Protein AF-W7TBQ7-F1 (afdb_monomer)

Mean predicted aligned error: 11.61 Å

pLDDT: mean 71.08, std 24.1, range [21.17, 95.69]

Foldseek 3Di:
DAEPVVDDPVVCVVLLLPAEEEEQEEEQADPPPPDHSQVFQVVSQVVLVVVCVVDPRYYYYDYHHEAQQVVRVVPPRGHHPHQVRQAVVCCVPAVDPDSHHYDYGGDANRQHADPHPDPDPDRDHPDDDDPDPDDNPDPPDDDPDDDPDD

Secondary structure (DSSP, 8-state):
-EEGGG--HHHHHHHHTT-EEEEEE--B----TTS-TTHHHHHHHHHHHHHHHHSTTEEEPPPB--B--GGGTTSTT-BB-HHHHHHHHHIIIIIS--SS-EEEEE-TTS-------SS-TT-----PPPSS----------PPPPP---

Sequence (150 aa):
MNRLTDMAWPEVEALAAASVLVVPVGSTEQHGPHLPFTVDTEIAAALCERLAQARDRVVVAPAFSYGSSGEHAAFPGSLSIGLDGVEPLCWNWFARPTRSPACCLSTGTAAIPAPCPALCGGCVTKVGASPAGRPVGPLWTVTPAAPKHR

Solvent-accessible surface area (backbone atoms only — not comparable to full-atom values): 8955 Å² total; per-residue (Å²): 120,50,46,53,85,82,52,56,73,72,64,46,60,79,39,34,90,72,23,38,39,37,31,18,29,8,24,25,34,78,59,64,101,84,46,60,42,46,52,38,29,52,52,16,40,54,50,48,51,52,47,28,70,74,36,85,56,32,32,33,45,71,69,40,48,68,13,33,37,62,93,34,57,88,44,92,83,34,42,54,56,33,57,86,45,46,38,60,50,44,39,68,64,38,56,46,93,58,84,37,61,48,46,80,41,64,33,93,70,35,57,61,65,85,48,73,77,83,79,61,95,73,73,83,63,78,84,65,83,81,92,62,100,66,85,76,68,85,84,76,78,80,73,76,79,75,82,86,77,130

Structure (mmCIF, N/CA/C/O backbone):
data_AF-W7TBQ7-F1
#
_entry.id   AF-W7TBQ7-F1
#
loop_
_atom_site.group_PDB
_atom_site.id
_atom_site.type_symbol
_atom_site.label_atom_id
_atom_site.label_alt_id
_atom_site.label_comp_id
_atom_site.label_asym_id
_atom_site.label_entity_id
_atom_site.label_seq_id
_atom_site.pdbx_PDB_ins_code
_atom_site.Cartn_x
_atom_site.Cartn_y
_atom_site.Cartn_z
_atom_site.occupancy
_atom_site.B_iso_or_equiv
_atom_site.auth_seq_id
_atom_site.auth_comp_id
_atom_site.auth_asym_id
_atom_site.auth_atom_id
_atom_site.pdbx_PDB_model_num
ATOM 1 N N . MET A 1 1 ? -16.425 -3.314 6.351 1.00 78.81 1 MET A N 1
ATOM 2 C CA . MET A 1 1 ? -14.954 -3.224 6.224 1.00 78.81 1 MET A CA 1
ATOM 3 C C . MET A 1 1 ? -14.584 -1.762 6.360 1.00 78.81 1 MET A C 1
ATOM 5 O O . MET A 1 1 ? -15.196 -0.961 5.669 1.00 78.81 1 MET A O 1
ATOM 9 N N . ASN A 1 2 ? -13.656 -1.417 7.253 1.00 86.62 2 ASN A N 1
ATOM 10 C CA . ASN A 1 2 ? -13.322 -0.020 7.542 1.00 86.62 2 ASN A CA 1
ATOM 11 C C . ASN A 1 2 ? -12.067 0.378 6.759 1.00 86.62 2 ASN A C 1
ATOM 13 O O . ASN A 1 2 ? -10.977 -0.119 7.046 1.00 86.62 2 ASN A O 1
ATOM 17 N N . ARG A 1 3 ? -12.217 1.254 5.764 1.00 92.06 3 ARG A N 1
ATOM 18 C CA . ARG A 1 3 ? -11.103 1.841 5.011 1.00 92.06 3 ARG A CA 1
ATOM 19 C C . ARG A 1 3 ? -10.960 3.302 5.396 1.00 92.06 3 ARG A C 1
ATOM 21 O O . ARG A 1 3 ? -11.923 4.052 5.321 1.00 92.06 3 ARG A O 1
ATOM 28 N N . LEU A 1 4 ? -9.750 3.717 5.751 1.00 91.69 4 LEU A N 1
ATOM 29 C CA . LEU A 1 4 ? -9.466 5.097 6.135 1.00 91.69 4 LEU A CA 1
ATOM 30 C C . LEU A 1 4 ? -9.723 6.087 4.984 1.00 91.69 4 LEU A C 1
ATOM 32 O O . LEU A 1 4 ? -10.065 7.233 5.242 1.00 91.69 4 LEU A O 1
ATOM 36 N N . THR A 1 5 ? -9.589 5.647 3.728 1.00 93.25 5 THR A N 1
ATOM 37 C CA . THR A 1 5 ? -9.869 6.456 2.524 1.00 93.25 5 THR A CA 1
ATOM 38 C C . THR A 1 5 ? -11.320 6.908 2.410 1.00 93.25 5 THR A C 1
ATOM 40 O O . THR A 1 5 ? -11.593 7.881 1.715 1.00 93.25 5 THR A O 1
ATOM 43 N N . ASP A 1 6 ? -12.229 6.211 3.091 1.00 94.31 6 ASP A N 1
ATOM 44 C CA . ASP A 1 6 ? -13.672 6.390 2.947 1.00 94.31 6 ASP A CA 1
ATOM 45 C C . ASP A 1 6 ? -14.273 7.099 4.175 1.00 94.31 6 ASP A C 1
ATOM 47 O O . ASP A 1 6 ? -15.490 7.197 4.296 1.00 94.31 6 ASP A O 1
ATOM 51 N N . MET A 1 7 ? -13.426 7.567 5.101 1.00 92.12 7 MET A N 1
ATOM 52 C CA . MET A 1 7 ? -13.825 8.093 6.407 1.00 92.12 7 MET A CA 1
ATOM 53 C C . MET A 1 7 ? -13.341 9.528 6.617 1.00 92.12 7 MET A C 1
ATOM 55 O O . MET A 1 7 ? -12.198 9.881 6.322 1.00 92.12 7 MET A O 1
ATOM 59 N N . ALA A 1 8 ? -14.189 10.348 7.225 1.00 92.56 8 ALA A N 1
ATOM 60 C CA . ALA A 1 8 ? -13.815 11.626 7.807 1.00 92.56 8 ALA A CA 1
ATOM 61 C C . ALA A 1 8 ? -13.215 11.438 9.211 1.00 92.56 8 ALA A C 1
ATOM 63 O O . ALA A 1 8 ? -13.492 10.472 9.925 1.00 92.56 8 ALA A O 1
ATOM 64 N N . TRP A 1 9 ? -12.410 12.409 9.651 1.00 91.12 9 TRP A N 1
ATOM 65 C CA . TRP A 1 9 ? -11.690 12.324 10.927 1.00 91.12 9 TRP A CA 1
ATOM 66 C C . TRP A 1 9 ? -12.570 12.051 12.174 1.00 91.12 9 TRP A C 1
ATOM 68 O O . TRP A 1 9 ? -12.089 11.315 13.039 1.00 91.12 9 TRP A O 1
ATOM 78 N N . PRO A 1 10 ? -13.836 12.525 12.295 1.00 90.38 10 PRO A N 1
ATOM 79 C CA . PRO A 1 10 ? -14.669 12.199 13.459 1.00 90.38 10 PRO A CA 1
ATOM 80 C C . PRO A 1 10 ? -15.089 10.723 13.496 1.00 90.38 10 PRO A C 1
ATOM 82 O O . PRO A 1 10 ? -15.218 10.131 14.565 1.00 90.38 10 PRO A O 1
ATOM 85 N N . GLU A 1 11 ? -15.268 10.097 12.331 1.00 89.06 11 GLU A N 1
ATOM 86 C CA . GLU A 1 11 ? -15.612 8.674 12.230 1.00 89.06 11 GLU A CA 1
ATOM 87 C C . GLU A 1 11 ? -14.423 7.800 12.647 1.00 89.06 11 GLU A C 1
ATOM 89 O O . GLU A 1 11 ? -14.589 6.755 13.276 1.00 89.06 11 GLU A O 1
ATOM 94 N N . VAL A 1 12 ? -13.203 8.260 12.353 1.00 86.38 12 VAL A N 1
ATOM 95 C CA . VAL A 1 12 ? -11.962 7.616 12.799 1.00 86.38 12 VAL A CA 1
ATOM 96 C C . VAL A 1 12 ? -11.790 7.751 14.310 1.00 86.38 12 VAL A C 1
ATOM 98 O O . VAL A 1 12 ? -11.405 6.781 14.961 1.00 86.38 12 VAL A O 1
ATOM 101 N N . GLU A 1 13 ? -12.105 8.912 14.892 1.00 85.25 13 GLU A N 1
ATOM 102 C CA . GLU A 1 13 ? -12.031 9.126 16.344 1.00 85.25 13 GLU A CA 1
ATOM 103 C C . GLU A 1 13 ? -12.894 8.117 17.115 1.00 85.25 13 GLU A C 1
ATOM 105 O O . GLU A 1 13 ? -12.424 7.527 18.092 1.00 85.25 13 GLU A O 1
ATOM 110 N N . ALA A 1 14 ? -14.099 7.826 16.616 1.00 82.38 14 ALA A N 1
ATOM 111 C CA . ALA A 1 14 ? -14.989 6.819 17.195 1.00 82.38 14 ALA A CA 1
ATOM 112 C C . ALA A 1 14 ? -14.399 5.390 17.184 1.00 82.38 14 ALA A C 1
ATOM 114 O O . ALA A 1 14 ? -14.763 4.561 18.019 1.00 82.38 14 ALA A O 1
ATOM 115 N N . LEU A 1 15 ? -13.469 5.096 16.268 1.00 79.62 15 LEU A N 1
ATOM 116 C CA . LEU A 1 15 ? -12.821 3.787 16.117 1.00 79.62 15 LEU A CA 1
ATOM 117 C C . LEU A 1 15 ? -11.421 3.706 16.746 1.00 79.62 15 LEU A C 1
ATOM 119 O O . LEU A 1 15 ? -10.930 2.600 16.995 1.00 79.62 15 LEU A O 1
ATOM 123 N N . ALA A 1 16 ? -10.765 4.843 16.989 1.00 72.44 16 ALA A N 1
ATOM 124 C CA . ALA A 1 16 ? -9.328 4.927 17.253 1.00 72.44 16 ALA A CA 1
ATOM 125 C C . ALA A 1 16 ? -8.889 4.204 18.534 1.00 72.44 16 ALA A C 1
ATOM 127 O O . ALA A 1 16 ? -7.896 3.479 18.524 1.00 72.44 16 ALA A O 1
ATOM 128 N N . ALA A 1 17 ? -9.643 4.328 19.628 1.00 69.75 17 ALA A N 1
ATOM 129 C CA . ALA A 1 17 ? -9.305 3.666 20.897 1.00 69.75 17 ALA A CA 1
ATOM 130 C C . ALA A 1 17 ? -9.426 2.131 20.832 1.00 69.75 17 ALA A C 1
ATOM 132 O O . ALA A 1 17 ? -9.021 1.413 21.744 1.00 69.75 17 ALA A O 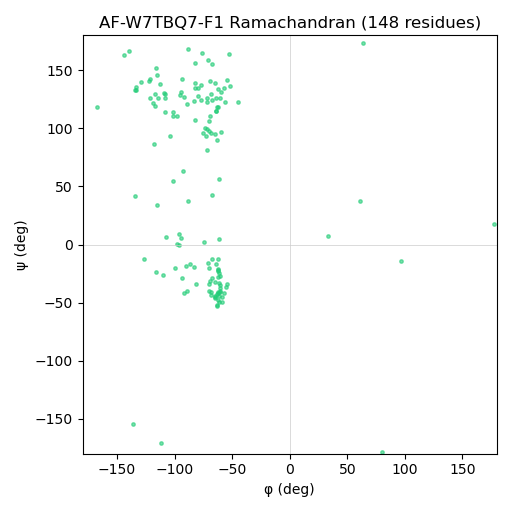1
ATOM 133 N N . ALA A 1 18 ? -10.048 1.637 19.767 1.00 73.75 18 ALA A N 1
ATOM 134 C CA . ALA A 1 18 ? -10.557 0.294 19.662 1.00 73.75 18 ALA A CA 1
ATOM 135 C C . ALA A 1 18 ? -9.878 -0.537 18.575 1.00 73.75 18 ALA A C 1
ATOM 137 O O . ALA A 1 18 ? -9.915 -1.764 18.659 1.00 73.75 18 ALA A O 1
ATOM 138 N N . SER A 1 19 ? -9.293 0.111 17.573 1.00 84.06 19 SER A N 1
ATOM 139 C CA . SER A 1 19 ? -8.943 -0.531 16.313 1.00 84.06 19 SER A CA 1
ATOM 140 C C . SER A 1 19 ? -7.444 -0.557 16.058 1.00 84.06 19 SER A C 1
ATOM 142 O O . SER A 1 19 ? -6.705 0.321 16.500 1.00 84.06 19 SER A O 1
ATOM 144 N N . VAL A 1 20 ? -7.010 -1.568 15.312 1.00 85.94 20 VAL A N 1
ATOM 145 C CA . VAL A 1 20 ? -5.661 -1.662 14.758 1.00 85.94 20 VAL A CA 1
ATOM 146 C C . VAL A 1 20 ? -5.672 -1.035 13.369 1.00 85.94 20 VAL A C 1
ATOM 148 O O . VAL A 1 20 ? -6.484 -1.415 12.522 1.00 85.94 20 VAL A O 1
ATOM 151 N N . LEU A 1 21 ? -4.764 -0.091 13.126 1.00 86.88 21 LEU A N 1
ATOM 152 C CA . LEU A 1 21 ? -4.525 0.434 11.784 1.00 86.88 21 LEU A CA 1
ATOM 153 C C . LEU A 1 21 ? -3.575 -0.514 11.047 1.00 86.88 21 LEU A C 1
ATOM 155 O O . LEU A 1 21 ? -2.470 -0.767 11.524 1.00 86.88 21 LEU A O 1
ATOM 159 N N . VAL A 1 22 ? -3.980 -1.018 9.886 1.00 88.44 22 VAL A N 1
ATOM 160 C CA . VAL A 1 22 ? -3.114 -1.811 9.005 1.00 88.44 22 VAL A CA 1
ATOM 161 C C . VAL A 1 22 ? -2.757 -0.997 7.774 1.00 88.44 22 VAL A C 1
ATOM 163 O O . VAL A 1 22 ? -3.634 -0.461 7.099 1.00 88.44 22 VAL A O 1
ATOM 166 N N . VAL A 1 23 ? -1.463 -0.874 7.494 1.00 90.44 23 VAL A N 1
ATOM 167 C CA . VAL A 1 23 ? -0.949 -0.092 6.365 1.00 90.44 23 VAL A CA 1
ATOM 168 C C . VAL A 1 23 ? -0.421 -1.052 5.303 1.00 90.44 23 VAL A C 1
ATOM 170 O O . VAL A 1 23 ? 0.566 -1.745 5.571 1.00 90.44 23 VAL A O 1
ATOM 173 N N . PRO A 1 24 ? -1.050 -1.115 4.116 1.00 91.94 24 PRO A N 1
ATOM 174 C CA . PRO A 1 24 ? -0.491 -1.842 2.987 1.00 91.94 24 PRO A CA 1
ATOM 175 C C . PRO A 1 24 ? 0.777 -1.138 2.502 1.00 91.94 24 PRO A C 1
ATOM 177 O O . PRO A 1 24 ? 0.735 0.047 2.170 1.00 91.94 24 PRO A O 1
ATOM 180 N N . VAL A 1 25 ? 1.892 -1.860 2.448 1.00 89.81 25 VAL A N 1
ATOM 181 C CA . VAL A 1 25 ? 3.160 -1.357 1.918 1.00 89.81 25 VAL A CA 1
ATOM 182 C C . VAL A 1 25 ? 3.604 -2.245 0.764 1.00 89.81 25 VAL A C 1
ATOM 184 O O . VAL A 1 25 ? 3.697 -3.459 0.907 1.00 89.81 25 VAL A O 1
ATOM 187 N N . GLY A 1 26 ? 3.866 -1.635 -0.384 1.00 90.62 26 GLY A N 1
ATOM 188 C CA . GLY A 1 26 ? 4.401 -2.309 -1.559 1.00 90.62 26 GLY A CA 1
ATOM 189 C C . GLY A 1 26 ? 5.506 -1.488 -2.211 1.00 90.62 26 GLY A C 1
ATOM 190 O O . GLY A 1 26 ? 6.166 -0.672 -1.565 1.00 90.62 26 GLY A O 1
ATOM 191 N N . SER A 1 27 ? 5.688 -1.699 -3.508 1.00 91.31 27 SER A N 1
ATOM 192 C CA . SER A 1 27 ? 6.722 -1.060 -4.312 1.00 91.31 27 SER A CA 1
ATOM 193 C C . SER A 1 27 ? 6.178 -0.671 -5.693 1.00 91.31 27 SER A C 1
ATOM 195 O O . SER A 1 27 ? 5.093 -1.102 -6.087 1.00 91.31 27 SER A O 1
ATOM 197 N N . THR A 1 28 ? 6.936 0.161 -6.410 1.00 93.50 28 THR A N 1
ATOM 198 C CA . THR A 1 28 ? 6.715 0.457 -7.829 1.00 93.50 28 THR A CA 1
ATOM 199 C C . THR A 1 28 ? 7.955 -0.014 -8.575 1.00 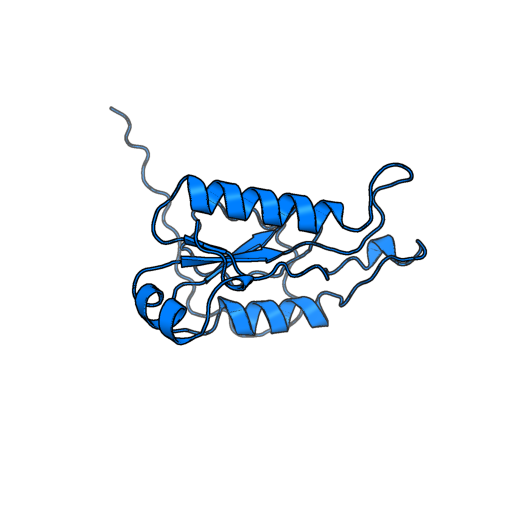93.50 28 THR A C 1
ATOM 201 O O . THR A 1 28 ? 8.906 0.747 -8.759 1.00 93.50 28 THR A O 1
ATOM 204 N N . GLU A 1 29 ? 7.987 -1.288 -8.950 1.00 92.69 29 GLU A N 1
ATOM 205 C CA . GLU A 1 29 ? 9.192 -1.924 -9.490 1.00 92.69 29 GLU A CA 1
ATOM 206 C C . GLU A 1 29 ? 8.885 -2.943 -10.584 1.00 92.69 29 GLU A C 1
ATOM 208 O O . GLU A 1 29 ? 7.757 -3.393 -10.758 1.00 92.69 29 GLU A O 1
ATOM 213 N N . GLN A 1 30 ? 9.911 -3.292 -11.352 1.00 94.12 30 GLN A N 1
ATOM 214 C CA . GLN A 1 30 ? 9.777 -4.228 -12.456 1.00 94.12 30 GLN A CA 1
ATOM 215 C C . GLN A 1 30 ? 9.571 -5.673 -11.972 1.00 94.12 30 GLN A C 1
ATOM 217 O O . GLN A 1 30 ? 10.450 -6.241 -11.330 1.00 94.12 30 GLN A O 1
ATOM 222 N N . HIS A 1 31 ? 8.501 -6.319 -12.449 1.00 92.31 31 HIS A N 1
ATOM 223 C CA . HIS A 1 31 ? 8.158 -7.726 -12.162 1.00 92.31 31 HIS A CA 1
ATOM 224 C C . HIS A 1 31 ? 8.202 -8.628 -13.411 1.00 92.31 31 HIS A C 1
ATOM 226 O O . HIS A 1 31 ? 7.435 -9.576 -13.583 1.00 92.31 31 HIS A O 1
ATOM 232 N N . GLY A 1 32 ? 9.124 -8.331 -14.328 1.00 92.56 32 GLY A N 1
ATOM 233 C CA . GLY A 1 32 ? 9.222 -9.015 -15.619 1.00 92.56 32 GLY A CA 1
ATOM 234 C C . GLY A 1 32 ? 8.205 -8.499 -16.653 1.00 92.56 32 GLY A C 1
ATOM 235 O O . GLY A 1 32 ? 7.456 -7.564 -16.394 1.00 92.56 32 GLY A O 1
ATOM 236 N N . PRO A 1 33 ? 8.177 -9.068 -17.869 1.00 93.88 33 PRO A N 1
ATOM 237 C CA . PRO A 1 33 ? 7.419 -8.507 -18.997 1.00 93.88 33 PRO A CA 1
ATOM 238 C C . PRO A 1 33 ? 5.892 -8.691 -18.913 1.00 93.88 33 PRO A C 1
ATOM 240 O O . PRO A 1 33 ? 5.189 -8.348 -19.857 1.00 93.88 33 PRO A O 1
ATOM 243 N N . HIS A 1 34 ? 5.381 -9.290 -17.839 1.00 95.06 34 HIS A N 1
ATOM 244 C CA . HIS A 1 34 ? 4.010 -9.801 -17.758 1.00 95.06 34 HIS A CA 1
ATOM 245 C C . HIS A 1 34 ? 3.222 -9.272 -16.556 1.00 95.06 34 HIS A C 1
ATOM 247 O O . HIS A 1 34 ? 2.005 -9.445 -16.522 1.00 95.06 34 HIS A O 1
ATOM 253 N N . LEU A 1 35 ? 3.884 -8.639 -15.584 1.00 95.69 35 LEU A N 1
ATOM 254 C CA . LEU A 1 35 ? 3.243 -8.096 -14.390 1.00 95.69 35 LEU A CA 1
ATOM 255 C C . LEU A 1 35 ? 3.359 -6.571 -14.355 1.00 95.69 35 LEU A C 1
ATOM 257 O O . LEU A 1 35 ? 4.358 -6.018 -14.820 1.00 95.69 35 LEU A O 1
ATOM 261 N N . PRO A 1 36 ? 2.341 -5.883 -13.812 1.00 94.81 36 PRO A N 1
ATOM 262 C CA . PRO A 1 36 ? 2.391 -4.445 -13.625 1.00 94.81 36 PRO A CA 1
ATOM 263 C C . PRO A 1 36 ? 3.372 -4.069 -12.509 1.00 94.81 36 PRO A C 1
ATOM 265 O O . PRO A 1 36 ? 3.639 -4.852 -11.598 1.00 94.81 36 PRO A O 1
ATOM 268 N N . PHE A 1 37 ? 3.831 -2.817 -12.534 1.00 94.25 37 PHE A N 1
ATOM 269 C CA . PHE A 1 37 ? 4.734 -2.266 -11.516 1.00 94.25 37 PHE A CA 1
ATOM 270 C C . PHE A 1 37 ? 4.108 -2.191 -10.115 1.00 94.25 37 PHE A C 1
ATOM 272 O O . PHE A 1 37 ? 4.819 -2.036 -9.131 1.00 94.25 37 PHE A O 1
ATOM 279 N N . THR A 1 38 ? 2.781 -2.285 -10.028 1.00 94.38 38 THR A N 1
ATOM 280 C CA . THR A 1 38 ? 1.977 -2.116 -8.811 1.00 94.38 38 THR A CA 1
ATOM 281 C C . THR A 1 38 ? 1.624 -3.427 -8.122 1.00 94.38 38 THR A C 1
ATOM 283 O O . THR A 1 38 ? 0.939 -3.393 -7.099 1.00 94.38 38 THR A O 1
ATOM 286 N N . VAL A 1 39 ? 2.054 -4.578 -8.656 1.00 93.94 39 VAL A N 1
ATOM 287 C CA . VAL A 1 39 ? 1.614 -5.897 -8.169 1.00 93.94 39 VAL A CA 1
ATOM 288 C C . VAL A 1 39 ? 1.868 -6.077 -6.668 1.00 93.94 39 VAL A C 1
ATOM 290 O O . VAL A 1 39 ? 1.016 -6.608 -5.959 1.00 93.94 39 VAL A O 1
ATOM 293 N N . ASP A 1 40 ? 2.977 -5.543 -6.157 1.00 92.19 40 ASP A N 1
ATOM 294 C CA . ASP A 1 40 ? 3.293 -5.546 -4.728 1.00 92.19 40 ASP A CA 1
ATOM 295 C C . ASP A 1 40 ? 2.263 -4.780 -3.900 1.00 92.19 40 ASP A C 1
ATOM 297 O O . ASP A 1 40 ? 1.728 -5.288 -2.912 1.00 92.19 40 ASP A O 1
ATOM 301 N N . THR A 1 41 ? 1.938 -3.559 -4.324 1.00 93.12 41 THR A N 1
ATOM 302 C CA . THR A 1 41 ? 0.928 -2.726 -3.667 1.00 93.12 41 THR A CA 1
ATOM 303 C C . THR A 1 41 ? -0.452 -3.376 -3.720 1.00 93.12 41 THR A C 1
ATOM 305 O O . THR A 1 41 ? -1.171 -3.366 -2.720 1.00 93.12 41 THR A O 1
ATOM 308 N N . GLU A 1 42 ? -0.822 -3.966 -4.857 1.00 94.38 42 GLU A N 1
ATOM 309 C CA . GLU A 1 42 ? -2.115 -4.628 -5.045 1.00 94.38 42 GLU A CA 1
ATOM 310 C C . GLU A 1 42 ? -2.261 -5.856 -4.143 1.00 94.38 42 GLU A C 1
ATOM 312 O O . GLU A 1 42 ? -3.286 -6.017 -3.474 1.00 94.38 42 GLU A O 1
ATOM 317 N N . ILE A 1 43 ? -1.224 -6.693 -4.057 1.00 92.81 43 ILE A N 1
ATOM 318 C CA . ILE A 1 43 ? -1.217 -7.859 -3.168 1.00 92.81 43 ILE A CA 1
ATOM 319 C C . ILE A 1 43 ? -1.268 -7.411 -1.702 1.00 92.81 43 ILE A C 1
ATOM 321 O O . ILE A 1 43 ? -2.078 -7.942 -0.937 1.00 92.81 43 ILE A O 1
ATOM 325 N N . ALA A 1 44 ? -0.456 -6.428 -1.296 1.00 90.38 44 ALA A N 1
ATOM 326 C CA . ALA A 1 44 ? -0.462 -5.913 0.075 1.00 90.38 44 ALA A CA 1
ATOM 327 C C . ALA A 1 44 ? -1.845 -5.366 0.467 1.00 90.38 44 ALA A C 1
ATOM 329 O O . ALA A 1 44 ? -2.361 -5.685 1.542 1.00 90.38 44 ALA A O 1
ATOM 330 N N . ALA A 1 45 ? -2.475 -4.584 -0.415 1.00 93.19 45 ALA A N 1
ATOM 331 C CA . ALA A 1 45 ? -3.810 -4.035 -0.196 1.00 93.19 45 ALA A CA 1
ATOM 332 C C . ALA A 1 45 ? -4.858 -5.148 -0.065 1.00 93.19 45 ALA A C 1
ATOM 334 O O . ALA A 1 45 ? -5.606 -5.176 0.915 1.00 93.19 45 ALA A O 1
ATOM 335 N N . ALA A 1 46 ? -4.854 -6.119 -0.981 1.00 93.62 46 ALA A N 1
ATOM 336 C CA . ALA A 1 46 ? -5.784 -7.244 -0.951 1.00 93.62 46 ALA A CA 1
ATOM 337 C C . ALA A 1 46 ? -5.648 -8.089 0.328 1.00 93.62 46 ALA A C 1
ATOM 339 O O . ALA A 1 46 ? -6.650 -8.550 0.881 1.00 93.62 46 ALA A O 1
ATOM 340 N N . LEU A 1 47 ? -4.427 -8.289 0.833 1.00 90.50 47 LEU A N 1
ATOM 341 C CA . LEU A 1 47 ? -4.196 -8.999 2.093 1.00 90.50 47 LEU A CA 1
ATOM 342 C C . LEU A 1 47 ? -4.714 -8.211 3.304 1.00 90.50 47 LEU A C 1
ATOM 344 O O . LEU A 1 47 ? -5.380 -8.793 4.162 1.00 90.50 47 LEU A O 1
ATOM 348 N N . CYS A 1 48 ? -4.467 -6.899 3.363 1.00 89.50 48 CYS A N 1
ATOM 349 C CA . CYS A 1 48 ? -5.003 -6.027 4.413 1.00 89.50 48 CYS A CA 1
ATOM 350 C C . CYS A 1 48 ? -6.537 -6.008 4.421 1.00 89.50 48 CYS A C 1
ATOM 352 O O . CYS A 1 48 ? -7.155 -6.063 5.483 1.00 89.50 48 CYS A O 1
ATOM 354 N N . GLU A 1 49 ? -7.165 -5.982 3.248 1.00 91.38 49 GLU A N 1
ATOM 355 C CA . GLU A 1 49 ? -8.623 -6.043 3.119 1.00 91.38 49 GLU A CA 1
ATOM 356 C C . GLU A 1 49 ? -9.187 -7.374 3.602 1.00 91.38 49 GLU A C 1
ATOM 358 O O . GLU A 1 49 ? -10.138 -7.396 4.383 1.00 91.38 49 GLU A O 1
ATOM 363 N N . ARG A 1 50 ? -8.569 -8.493 3.210 1.00 91.69 50 ARG A N 1
ATOM 364 C CA . ARG A 1 50 ? -8.951 -9.822 3.709 1.00 91.69 50 ARG A CA 1
ATOM 365 C C . ARG A 1 50 ? -8.790 -9.921 5.223 1.00 91.69 50 ARG A C 1
ATOM 367 O O . ARG A 1 50 ? -9.651 -10.489 5.889 1.00 91.69 50 ARG A O 1
ATOM 374 N N . LEU A 1 51 ? -7.728 -9.341 5.781 1.00 87.69 51 LEU A N 1
ATOM 375 C CA . LEU A 1 51 ? -7.537 -9.265 7.227 1.00 87.69 51 LEU A CA 1
ATOM 376 C C . LEU A 1 51 ? -8.660 -8.462 7.897 1.00 87.69 51 LEU A C 1
ATOM 378 O O . LEU A 1 51 ? -9.206 -8.917 8.899 1.00 87.69 51 LEU A O 1
ATOM 382 N N . ALA A 1 52 ? -9.048 -7.320 7.326 1.00 89.94 52 ALA A N 1
ATOM 383 C CA . ALA A 1 52 ? -10.133 -6.485 7.841 1.00 89.94 52 ALA A CA 1
ATOM 384 C C . ALA A 1 52 ? -11.532 -7.101 7.686 1.00 89.94 52 ALA A C 1
ATOM 386 O O . ALA A 1 52 ? -12.465 -6.698 8.377 1.00 89.94 52 ALA A O 1
ATOM 387 N N . GLN A 1 53 ? -11.696 -8.066 6.782 1.00 90.94 53 GLN A N 1
ATOM 388 C CA . GLN A 1 53 ? -12.907 -8.884 6.677 1.00 90.94 53 GLN A CA 1
ATOM 389 C C . GLN A 1 53 ? -12.911 -10.033 7.692 1.00 90.94 53 GLN A C 1
ATOM 391 O O . GLN A 1 53 ? -13.970 -10.415 8.180 1.00 90.94 53 GLN A O 1
ATOM 396 N N . ALA A 1 54 ? -11.739 -10.590 8.007 1.00 89.06 54 ALA A N 1
ATOM 397 C CA . ALA A 1 54 ? -11.594 -11.734 8.906 1.00 89.06 54 ALA A CA 1
ATOM 398 C C . ALA A 1 54 ? -11.484 -11.354 10.392 1.00 89.06 54 ALA A C 1
ATOM 400 O O . ALA A 1 54 ? -11.602 -12.226 11.255 1.00 89.06 54 ALA A O 1
ATOM 401 N N . ARG A 1 55 ? -11.193 -10.088 10.707 1.00 86.00 55 ARG A N 1
ATOM 402 C CA . ARG A 1 55 ? -10.994 -9.589 12.071 1.00 86.00 55 ARG A CA 1
ATOM 403 C C . ARG A 1 55 ? -11.768 -8.298 12.287 1.00 86.00 55 ARG A C 1
ATOM 405 O O . ARG A 1 55 ? -11.653 -7.358 11.505 1.00 86.00 55 ARG A O 1
ATOM 412 N N . ASP A 1 56 ? -12.477 -8.235 13.406 1.00 83.94 56 ASP A N 1
ATOM 413 C CA . ASP A 1 56 ? -13.103 -6.999 13.854 1.00 83.94 56 ASP A CA 1
ATOM 414 C C . ASP A 1 56 ? -12.049 -5.963 14.250 1.00 83.94 56 ASP A C 1
ATOM 416 O O . ASP A 1 56 ? -10.938 -6.302 14.667 1.00 83.94 56 ASP A O 1
ATOM 420 N N . ARG A 1 57 ? -12.436 -4.684 14.189 1.00 86.44 57 ARG A N 1
ATOM 421 C CA . ARG A 1 57 ? -11.625 -3.556 14.682 1.00 86.44 57 ARG A CA 1
ATOM 422 C C . ARG A 1 57 ? -10.281 -3.437 13.950 1.00 86.44 57 ARG A C 1
ATOM 424 O O . ARG A 1 57 ? -9.268 -3.074 14.538 1.00 86.44 57 ARG A O 1
ATOM 431 N N . VAL A 1 58 ? -10.283 -3.715 12.650 1.00 89.19 58 VAL A N 1
ATOM 432 C CA . VAL A 1 58 ? -9.174 -3.420 11.738 1.00 89.19 58 VAL A CA 1
ATOM 433 C C . VAL A 1 58 ? -9.597 -2.286 10.813 1.00 89.19 58 VAL A C 1
ATOM 435 O O . VAL A 1 58 ? -10.673 -2.334 10.214 1.00 89.19 58 VAL A O 1
ATOM 438 N N . VAL A 1 59 ? -8.750 -1.267 10.701 1.00 90.94 59 VAL A N 1
ATOM 439 C CA . VAL A 1 59 ? -8.913 -0.159 9.754 1.00 90.94 59 VAL A CA 1
ATOM 440 C C . VAL A 1 59 ? -7.777 -0.229 8.746 1.00 90.94 59 VAL A C 1
ATOM 442 O O . VAL A 1 59 ? -6.613 -0.265 9.136 1.00 90.94 59 VAL A O 1
ATOM 445 N N . VAL A 1 60 ? -8.100 -0.252 7.455 1.00 92.44 60 VAL A N 1
ATOM 446 C CA . VAL A 1 60 ? -7.100 -0.292 6.378 1.00 92.44 60 VAL A CA 1
ATOM 447 C C . VAL A 1 60 ? -6.721 1.133 5.981 1.00 92.44 60 VAL A C 1
ATOM 449 O O . VAL A 1 60 ? -7.586 1.917 5.591 1.00 92.44 60 VAL A O 1
ATOM 452 N N . ALA A 1 61 ? -5.441 1.479 6.091 1.00 92.50 61 ALA A N 1
ATOM 453 C CA . ALA A 1 61 ? -4.898 2.759 5.643 1.00 92.50 61 ALA A CA 1
ATOM 454 C C . ALA A 1 61 ? -4.743 2.806 4.108 1.00 92.50 61 ALA A C 1
ATOM 456 O O . ALA A 1 61 ? -4.743 1.753 3.464 1.00 92.50 61 ALA A O 1
ATOM 457 N N . PRO A 1 62 ? -4.551 3.998 3.508 1.00 93.88 62 PRO A N 1
ATOM 458 C CA . PRO A 1 62 ? -4.120 4.100 2.118 1.00 93.88 62 PRO A CA 1
ATOM 459 C C . PRO A 1 62 ? -2.831 3.306 1.881 1.00 93.88 62 PRO A C 1
ATOM 461 O O . PRO A 1 62 ? -1.939 3.289 2.733 1.00 93.88 62 PRO A O 1
ATOM 464 N N . ALA A 1 63 ? -2.738 2.656 0.722 1.00 92.75 63 ALA A N 1
ATOM 465 C CA . ALA A 1 63 ? -1.558 1.886 0.364 1.00 92.75 63 ALA A CA 1
ATOM 466 C C . ALA A 1 63 ? -0.355 2.804 0.094 1.00 92.75 63 ALA A C 1
ATOM 468 O O . ALA A 1 63 ? -0.486 3.862 -0.524 1.00 92.75 63 ALA A O 1
ATOM 469 N N . PHE A 1 64 ? 0.822 2.376 0.543 1.00 91.69 64 PHE A N 1
ATOM 470 C CA . PHE A 1 64 ? 2.092 3.029 0.259 1.00 91.69 64 PHE A CA 1
ATOM 471 C C . PHE A 1 64 ? 2.832 2.262 -0.837 1.00 91.69 64 PHE A C 1
ATOM 473 O O . PHE A 1 64 ? 3.277 1.137 -0.620 1.00 91.69 64 PHE A O 1
ATOM 480 N N . SER A 1 65 ? 2.945 2.866 -2.018 1.00 92.62 65 SER A N 1
ATOM 481 C CA . SER A 1 65 ? 3.409 2.186 -3.238 1.00 92.62 65 SER A CA 1
ATOM 482 C C . SER A 1 65 ? 4.896 2.372 -3.549 1.00 92.62 65 SER A C 1
ATOM 484 O O . SER A 1 65 ? 5.338 2.035 -4.643 1.00 92.62 65 SER A O 1
ATOM 486 N N . TYR A 1 66 ? 5.676 2.945 -2.632 1.00 90.38 66 TYR A N 1
ATOM 487 C CA . TYR A 1 66 ? 7.084 3.265 -2.868 1.00 90.38 66 TYR A CA 1
ATOM 488 C C . TYR A 1 66 ? 7.973 2.470 -1.916 1.00 90.38 66 TYR A C 1
ATOM 490 O O . TYR A 1 66 ? 7.881 2.615 -0.704 1.00 90.38 66 TYR A O 1
ATOM 498 N N . GLY A 1 67 ? 8.848 1.637 -2.469 1.00 86.50 67 GLY A N 1
ATOM 499 C CA . GLY A 1 67 ? 9.730 0.769 -1.696 1.00 86.50 67 GLY A CA 1
ATOM 500 C C . GLY A 1 67 ? 11.203 1.155 -1.802 1.00 86.50 67 GLY A C 1
ATOM 501 O O . GLY A 1 67 ? 11.582 2.183 -2.371 1.00 86.50 67 GLY A O 1
ATOM 502 N N . SER A 1 68 ? 12.048 0.271 -1.274 1.00 86.38 68 SER A N 1
ATOM 503 C CA . SER A 1 68 ? 13.495 0.291 -1.494 1.00 86.38 68 SER A CA 1
ATOM 504 C C . SER A 1 68 ? 13.871 -0.607 -2.682 1.00 86.38 68 SER A C 1
ATOM 506 O O . SER A 1 68 ? 14.606 -1.576 -2.531 1.00 86.38 68 SER A O 1
ATOM 508 N N . SER A 1 69 ? 13.390 -0.267 -3.875 1.00 85.81 69 SER A N 1
ATOM 509 C CA . SER A 1 69 ? 13.533 -1.065 -5.106 1.00 85.81 69 SER A CA 1
ATOM 510 C C . SER A 1 69 ? 14.810 -0.751 -5.899 1.00 85.81 69 SER A C 1
ATOM 512 O O . SER A 1 69 ? 14.803 -0.669 -7.128 1.00 85.81 69 SER A O 1
ATOM 514 N N . GLY A 1 70 ? 15.923 -0.491 -5.202 1.00 81.50 70 GLY A N 1
ATOM 515 C CA . GLY A 1 70 ? 17.177 -0.032 -5.821 1.00 81.50 70 GLY A CA 1
ATOM 516 C C . GLY A 1 70 ? 17.779 -1.030 -6.818 1.00 81.50 70 GLY A C 1
ATOM 517 O O . GLY A 1 70 ? 18.333 -0.623 -7.837 1.00 81.50 70 GLY A O 1
ATOM 518 N N . GLU A 1 71 ? 17.608 -2.332 -6.581 1.00 85.00 71 GLU A N 1
ATOM 519 C CA . GLU A 1 71 ? 18.034 -3.398 -7.501 1.00 85.00 71 GLU A CA 1
ATOM 520 C C . GLU A 1 71 ? 17.329 -3.364 -8.867 1.00 85.00 71 GLU A C 1
ATOM 522 O O . GLU A 1 71 ? 17.887 -3.828 -9.861 1.00 85.00 71 GLU A O 1
ATOM 527 N N . HIS A 1 72 ? 16.146 -2.749 -8.946 1.00 86.88 72 HIS A N 1
ATOM 528 C CA . HIS A 1 72 ? 15.359 -2.631 -10.173 1.00 86.88 72 HIS A CA 1
ATOM 529 C C . HIS A 1 72 ? 15.597 -1.312 -10.925 1.00 86.88 72 HIS A C 1
ATOM 531 O O . HIS A 1 72 ? 14.937 -1.065 -11.937 1.00 86.88 72 HIS A O 1
ATOM 537 N N . ALA A 1 73 ? 16.546 -0.476 -10.485 1.00 87.50 73 ALA A N 1
ATOM 538 C CA . ALA A 1 73 ? 16.796 0.855 -11.052 1.00 87.50 73 ALA A CA 1
ATOM 539 C C . ALA A 1 73 ? 17.238 0.845 -12.528 1.00 87.50 73 ALA A C 1
ATOM 541 O O . ALA A 1 73 ? 17.085 1.844 -13.224 1.00 87.50 73 ALA A O 1
ATOM 542 N N . ALA A 1 74 ? 17.770 -0.279 -13.021 1.00 92.19 74 ALA A N 1
ATOM 543 C CA . ALA A 1 74 ? 18.131 -0.437 -14.431 1.00 92.19 74 ALA A CA 1
ATOM 544 C C . ALA A 1 74 ? 16.908 -0.548 -15.364 1.00 92.19 74 ALA A C 1
ATOM 546 O O . ALA A 1 74 ? 17.050 -0.398 -16.578 1.00 92.19 74 ALA A O 1
ATOM 547 N N . PHE A 1 75 ? 15.716 -0.817 -14.821 1.00 92.88 75 PHE A N 1
ATOM 548 C CA . PHE A 1 75 ? 14.486 -0.934 -15.596 1.00 92.88 75 PHE A CA 1
ATOM 549 C C . PHE A 1 75 ? 13.726 0.399 -15.606 1.00 92.88 75 PHE A C 1
ATOM 551 O O . PHE A 1 75 ? 13.468 0.967 -14.541 1.00 92.88 75 PHE A O 1
ATOM 558 N N . PRO A 1 76 ? 13.339 0.909 -16.788 1.00 92.75 76 PRO A N 1
ATOM 559 C CA . PRO A 1 76 ? 12.594 2.156 -16.882 1.00 92.75 76 PRO A CA 1
ATOM 560 C C . PRO A 1 76 ? 11.241 2.022 -16.177 1.00 92.75 76 PRO A C 1
ATOM 562 O O . PRO A 1 76 ? 10.523 1.048 -16.387 1.00 92.75 76 PRO A O 1
ATOM 565 N N . GLY A 1 77 ? 10.894 3.017 -15.361 1.00 90.75 77 GLY A N 1
ATOM 566 C CA . GLY A 1 77 ? 9.640 3.050 -14.602 1.00 90.75 77 GLY A CA 1
ATOM 567 C C . GLY A 1 77 ? 9.748 2.557 -13.157 1.00 90.75 77 GLY A C 1
ATOM 568 O O . GLY A 1 77 ? 8.849 2.849 -12.373 1.00 90.75 77 GLY A O 1
ATOM 569 N N . SER A 1 78 ? 10.842 1.889 -12.772 1.00 91.62 78 SER A N 1
ATOM 570 C CA . SER A 1 78 ? 11.079 1.522 -11.370 1.00 91.62 78 SER A CA 1
ATOM 571 C C . SER A 1 78 ? 11.351 2.770 -10.530 1.00 91.62 78 SER A C 1
ATOM 573 O O . SER A 1 78 ? 12.219 3.577 -10.868 1.00 91.62 78 SER A O 1
ATOM 575 N N . LEU A 1 79 ? 10.639 2.913 -9.413 1.00 92.50 79 LEU A N 1
ATOM 576 C CA . LEU A 1 79 ? 10.788 4.018 -8.469 1.00 92.50 79 LEU A CA 1
ATOM 577 C C . LEU A 1 79 ? 11.247 3.475 -7.117 1.00 92.50 79 LEU A C 1
ATOM 579 O O . LEU A 1 79 ? 10.642 2.567 -6.553 1.00 92.50 79 LEU A O 1
ATOM 583 N N . SER A 1 80 ? 12.307 4.068 -6.574 1.00 90.38 80 SER A N 1
ATOM 584 C CA . SER A 1 80 ? 12.863 3.691 -5.278 1.00 90.38 80 SER A CA 1
ATOM 585 C C . SER A 1 80 ? 13.154 4.935 -4.456 1.00 90.38 80 SER A C 1
ATOM 587 O O . SER A 1 80 ? 13.771 5.879 -4.950 1.00 90.38 80 SER A O 1
ATOM 589 N N . ILE A 1 81 ? 12.731 4.919 -3.193 1.00 88.19 81 ILE A N 1
ATOM 590 C CA . ILE A 1 81 ? 13.112 5.935 -2.199 1.00 88.19 81 ILE A CA 1
ATOM 591 C C . ILE A 1 81 ? 14.274 5.460 -1.313 1.00 88.19 81 ILE A C 1
ATOM 593 O O . ILE A 1 81 ? 14.717 6.193 -0.432 1.00 88.19 81 ILE A O 1
ATOM 597 N N . GLY A 1 82 ? 14.766 4.237 -1.554 1.00 86.38 82 GLY A N 1
ATOM 598 C CA . GLY A 1 82 ? 15.835 3.599 -0.791 1.00 86.38 82 GLY A CA 1
ATOM 599 C C . GLY A 1 82 ? 15.476 3.328 0.673 1.00 86.38 82 GLY A C 1
ATOM 600 O O . GLY A 1 82 ? 14.438 3.752 1.186 1.00 86.38 82 GLY A O 1
ATOM 601 N N . LEU A 1 83 ? 16.369 2.631 1.374 1.00 82.25 83 LEU A N 1
ATOM 602 C CA . LEU A 1 83 ? 16.238 2.431 2.821 1.00 82.25 83 LEU A CA 1
ATOM 603 C C . LEU A 1 83 ? 16.246 3.766 3.578 1.00 82.25 83 LEU A C 1
ATOM 605 O O . LEU A 1 83 ? 15.472 3.932 4.517 1.00 82.25 83 LEU A O 1
ATOM 609 N N . ASP A 1 84 ? 17.022 4.742 3.102 1.00 83.62 84 ASP A N 1
ATOM 610 C CA . ASP A 1 84 ? 17.101 6.085 3.687 1.00 83.62 84 ASP A CA 1
ATOM 611 C C . ASP A 1 84 ? 15.753 6.828 3.676 1.00 83.62 84 ASP A C 1
ATOM 613 O O . ASP A 1 84 ? 15.511 7.677 4.535 1.00 83.62 84 ASP A O 1
ATOM 617 N N . GLY A 1 85 ? 14.861 6.506 2.731 1.00 83.69 85 GLY A N 1
ATOM 618 C CA . GLY A 1 85 ? 13.499 7.038 2.667 1.00 83.69 85 GLY A CA 1
ATOM 619 C C . GLY A 1 85 ? 12.463 6.173 3.389 1.00 83.69 85 GLY A C 1
ATOM 620 O O . GLY A 1 85 ? 11.597 6.704 4.090 1.00 83.69 85 GLY A O 1
ATOM 621 N N . VAL A 1 86 ? 12.542 4.844 3.251 1.00 82.00 86 VAL A N 1
ATOM 622 C CA . VAL A 1 86 ? 11.575 3.911 3.865 1.00 82.00 86 VAL A CA 1
ATOM 62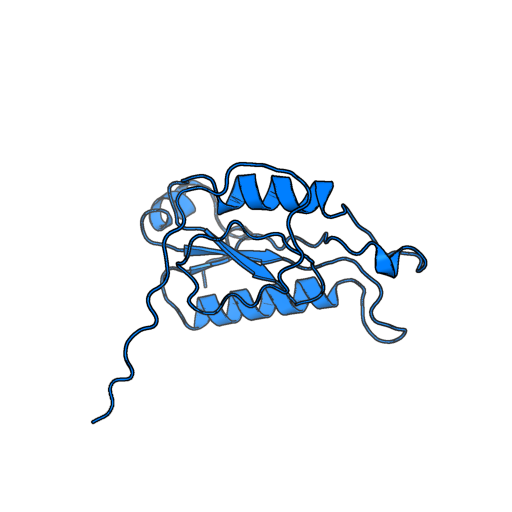3 C C . VAL A 1 86 ? 11.726 3.858 5.391 1.00 82.00 86 VAL A C 1
ATOM 625 O O . VAL A 1 86 ? 10.721 3.816 6.105 1.00 82.00 86 VAL A O 1
ATOM 628 N N . GLU A 1 87 ? 12.954 3.876 5.919 1.00 80.00 87 GLU A N 1
ATOM 629 C CA . GLU A 1 87 ? 13.212 3.716 7.358 1.00 80.00 87 GLU A CA 1
ATOM 630 C C . GLU A 1 87 ? 12.606 4.838 8.210 1.00 80.00 87 GLU A C 1
ATOM 632 O O . GLU A 1 87 ? 11.852 4.533 9.144 1.00 80.00 87 GLU A O 1
ATOM 637 N N . PRO A 1 88 ? 12.846 6.132 7.913 1.00 80.44 88 PRO A N 1
ATOM 638 C CA . PRO A 1 88 ? 12.291 7.212 8.723 1.00 80.44 88 PRO A CA 1
ATOM 639 C C . PRO A 1 88 ? 10.764 7.267 8.649 1.00 80.44 88 PRO A C 1
ATOM 641 O O . PRO A 1 88 ? 10.117 7.625 9.635 1.00 80.44 88 PRO A O 1
ATOM 644 N N . LEU A 1 89 ? 10.186 6.892 7.504 1.00 80.69 89 LEU A N 1
ATOM 645 C CA . LEU A 1 89 ? 8.741 6.804 7.308 1.00 80.69 89 LEU A CA 1
ATOM 646 C C . LEU A 1 89 ? 8.134 5.739 8.226 1.00 80.69 89 LEU A C 1
ATOM 648 O O . LEU A 1 89 ? 7.234 6.038 9.013 1.00 80.69 89 LEU A O 1
ATOM 652 N N . CYS A 1 90 ? 8.680 4.521 8.189 1.00 75.94 90 CYS A N 1
ATOM 653 C CA . CYS A 1 90 ? 8.212 3.418 9.023 1.00 75.94 90 CYS A CA 1
ATOM 654 C C . CYS A 1 90 ? 8.391 3.724 10.511 1.00 75.94 90 CYS A C 1
ATOM 656 O O . CYS A 1 90 ? 7.490 3.478 11.312 1.00 75.94 90 CYS A O 1
ATOM 658 N N . TRP A 1 91 ? 9.514 4.333 10.892 1.00 74.56 91 TRP A N 1
ATOM 659 C CA . TRP A 1 91 ? 9.716 4.808 12.257 1.00 74.56 91 TRP A CA 1
ATOM 660 C C . TRP A 1 91 ? 8.647 5.825 12.676 1.00 74.56 91 TRP A C 1
ATOM 662 O O . TRP A 1 91 ? 8.023 5.684 13.729 1.00 74.56 91 TRP A O 1
ATOM 672 N N . ASN A 1 92 ? 8.396 6.843 11.852 1.00 77.75 92 ASN A N 1
ATOM 673 C CA . ASN A 1 92 ? 7.459 7.909 12.194 1.00 77.75 92 ASN A CA 1
ATOM 674 C C . ASN A 1 92 ? 6.000 7.426 12.264 1.00 77.75 92 ASN A C 1
ATOM 676 O O . ASN A 1 92 ? 5.219 7.998 13.023 1.00 77.75 92 ASN A O 1
ATOM 680 N N . TRP A 1 93 ? 5.638 6.391 11.502 1.00 76.69 93 TRP A N 1
ATOM 681 C CA . TRP A 1 93 ? 4.280 5.840 11.464 1.00 76.69 93 TRP A CA 1
ATOM 682 C C . TRP A 1 93 ? 4.028 4.739 12.496 1.00 76.69 93 TRP A C 1
ATOM 684 O O . TRP A 1 93 ? 2.957 4.718 13.097 1.00 76.69 93 TRP A O 1
ATOM 694 N N . PHE A 1 94 ? 4.994 3.843 12.722 1.00 72.00 94 PHE A N 1
ATOM 695 C CA . PHE A 1 94 ? 4.774 2.618 13.505 1.00 72.00 94 PHE A CA 1
ATOM 696 C C . PHE A 1 94 ? 5.482 2.606 14.861 1.00 72.00 94 PHE A C 1
ATOM 698 O O . PHE A 1 94 ? 5.014 1.943 15.783 1.00 72.00 94 PHE A O 1
ATOM 705 N N . ALA A 1 95 ? 6.588 3.341 15.013 1.00 63.16 95 ALA A N 1
ATOM 706 C CA . ALA A 1 95 ? 7.369 3.335 16.252 1.00 63.16 95 ALA A CA 1
ATOM 707 C C . ALA A 1 95 ? 6.925 4.406 17.256 1.00 63.16 95 ALA A C 1
ATOM 709 O O . ALA A 1 95 ? 7.262 4.338 18.440 1.00 63.16 95 ALA A O 1
ATOM 710 N N . ARG A 1 96 ? 6.188 5.426 16.798 1.00 57.16 96 ARG A N 1
ATOM 711 C CA . ARG A 1 96 ? 5.654 6.461 17.687 1.00 57.16 96 ARG A CA 1
ATOM 712 C C . ARG A 1 96 ? 4.405 5.924 18.386 1.00 57.16 96 ARG A C 1
ATOM 714 O O . ARG A 1 96 ? 3.538 5.371 17.711 1.00 57.16 96 ARG A O 1
ATOM 721 N N . PRO A 1 97 ? 4.261 6.124 19.707 1.00 53.97 97 PRO A N 1
ATOM 722 C CA . PRO A 1 97 ? 3.005 5.852 20.384 1.00 53.97 97 PRO A CA 1
ATOM 723 C C . PRO A 1 97 ? 1.947 6.825 19.852 1.00 53.97 97 PRO A C 1
ATOM 725 O O . PRO A 1 97 ? 1.861 7.978 20.272 1.00 53.97 97 PRO A O 1
ATOM 728 N N . THR A 1 98 ? 1.179 6.375 18.865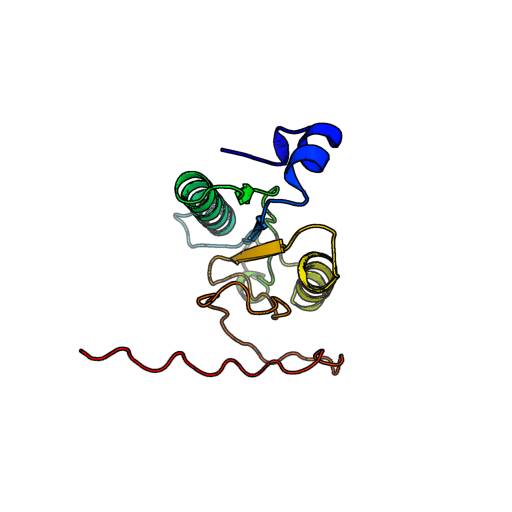 1.00 58.69 98 THR A N 1
ATOM 729 C CA . THR A 1 98 ? -0.049 7.038 18.429 1.00 58.69 98 THR A CA 1
ATOM 730 C C . THR A 1 98 ? -1.218 6.499 19.261 1.00 58.69 98 THR A C 1
ATOM 732 O O . THR A 1 98 ? -1.074 5.528 20.005 1.00 58.69 98 THR A O 1
ATOM 735 N N . ARG A 1 99 ? -2.391 7.141 19.182 1.00 55.34 99 ARG A N 1
ATOM 736 C CA . ARG A 1 99 ? -3.586 6.720 19.940 1.00 55.34 99 ARG A CA 1
ATOM 737 C C . ARG A 1 99 ? -4.095 5.314 19.568 1.00 55.34 99 ARG A C 1
ATOM 739 O O . ARG A 1 99 ? -4.910 4.779 20.313 1.00 55.34 99 ARG A O 1
ATOM 746 N N . SER A 1 100 ? -3.615 4.724 18.470 1.00 59.50 100 SER A N 1
ATOM 747 C CA . SER A 1 100 ? -4.038 3.412 17.970 1.00 59.50 100 SER A CA 1
ATOM 748 C C . SER A 1 100 ? -2.820 2.562 17.596 1.00 59.50 100 SER A C 1
ATOM 750 O O . SER A 1 100 ? -1.915 3.070 16.938 1.00 59.50 100 SER A O 1
ATOM 752 N N . PRO A 1 101 ? -2.768 1.270 17.959 1.00 67.06 101 PRO A N 1
ATOM 753 C CA . PRO A 1 101 ? -1.703 0.390 17.488 1.00 67.06 101 PRO A CA 1
ATOM 754 C C . PRO A 1 101 ? -1.737 0.295 15.953 1.00 67.06 101 PRO A C 1
ATOM 756 O O . PRO A 1 101 ? -2.776 -0.019 15.370 1.00 67.06 101 PRO A O 1
ATOM 759 N N . ALA A 1 102 ? -0.604 0.568 15.302 1.00 66.44 102 ALA A N 1
ATOM 760 C CA . ALA A 1 102 ? -0.452 0.493 13.852 1.00 66.44 102 ALA A CA 1
ATOM 761 C C . ALA A 1 102 ? 0.499 -0.648 13.467 1.00 66.44 102 ALA A C 1
ATOM 763 O O . ALA A 1 102 ? 1.533 -0.848 14.103 1.00 66.44 102 ALA A O 1
ATOM 764 N N . CYS A 1 103 ? 0.154 -1.393 12.420 1.00 70.75 103 CYS A N 1
ATOM 765 C CA . CYS A 1 103 ? 0.948 -2.490 11.877 1.00 70.75 103 CYS A CA 1
ATOM 766 C C . CYS A 1 103 ? 1.109 -2.310 10.362 1.00 70.75 103 CYS A C 1
ATOM 768 O O . CYS A 1 103 ? 0.165 -1.914 9.676 1.00 70.75 103 CYS A O 1
ATOM 770 N N . CYS A 1 104 ? 2.296 -2.595 9.833 1.00 67.69 104 CYS A N 1
ATOM 771 C CA . CYS A 1 104 ? 2.526 -2.653 8.394 1.00 67.69 104 CYS A CA 1
ATOM 772 C C . CYS A 1 104 ? 2.372 -4.086 7.882 1.00 67.69 104 CYS A C 1
ATOM 774 O O . CYS A 1 104 ? 2.792 -5.042 8.536 1.00 67.69 104 CYS A O 1
ATOM 776 N N . LEU A 1 105 ? 1.797 -4.222 6.689 1.00 68.81 105 LEU A N 1
ATOM 777 C CA . LEU A 1 105 ? 1.812 -5.467 5.933 1.00 68.81 105 LEU A CA 1
ATOM 778 C C . LEU A 1 105 ? 2.541 -5.211 4.615 1.00 68.81 105 LEU A C 1
ATOM 780 O O . LEU A 1 105 ? 2.133 -4.333 3.857 1.00 68.81 105 LEU A O 1
ATOM 784 N N . SER A 1 106 ? 3.613 -5.960 4.367 1.00 69.44 106 SER A N 1
ATOM 785 C CA . SER A 1 106 ? 4.477 -5.788 3.198 1.00 69.44 106 SER A CA 1
ATOM 786 C C . SER A 1 106 ? 4.537 -7.058 2.358 1.00 69.44 106 SER A C 1
ATOM 788 O O . SER A 1 106 ? 4.576 -8.157 2.920 1.00 69.44 106 SER A O 1
ATOM 790 N N . THR A 1 107 ? 4.58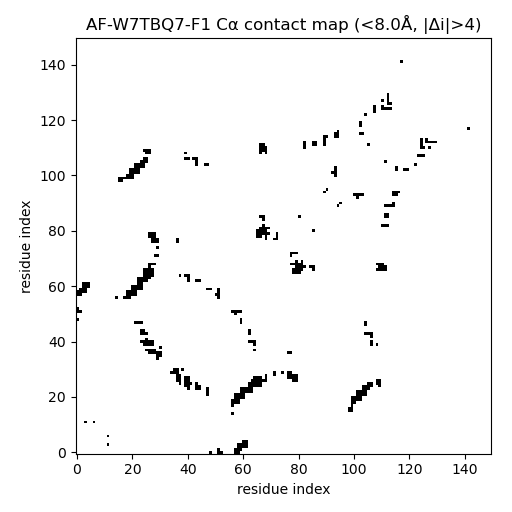3 -6.923 1.032 1.00 59.84 107 THR A N 1
ATOM 791 C CA . THR A 1 107 ? 5.032 -8.012 0.153 1.00 59.84 107 THR A CA 1
ATOM 792 C C . THR A 1 107 ? 6.562 -8.009 0.106 1.00 59.84 107 THR A C 1
ATOM 794 O O . THR A 1 107 ? 7.199 -6.960 0.141 1.00 59.84 107 THR A O 1
ATOM 797 N N . GLY A 1 108 ? 7.172 -9.197 0.136 1.00 52.34 108 GLY A N 1
ATOM 798 C CA . GLY A 1 108 ? 8.571 -9.431 0.538 1.00 52.34 108 GLY A CA 1
ATOM 799 C C . GLY A 1 108 ? 9.703 -8.766 -0.268 1.00 52.34 108 GLY A C 1
ATOM 800 O O . GLY A 1 108 ? 10.863 -9.047 0.028 1.00 52.34 108 GLY A O 1
ATOM 801 N N . THR A 1 109 ? 9.402 -7.916 -1.246 1.00 50.06 109 THR A N 1
ATOM 802 C CA . THR A 1 109 ? 10.341 -7.116 -2.054 1.00 50.06 109 THR A CA 1
ATOM 803 C C . THR A 1 109 ? 10.567 -5.712 -1.494 1.00 50.06 109 THR A C 1
ATOM 805 O O . THR A 1 109 ? 11.667 -5.171 -1.598 1.00 50.06 109 THR A O 1
ATOM 808 N N . ALA A 1 110 ? 9.591 -5.130 -0.789 1.00 50.31 110 ALA A N 1
ATOM 809 C CA . ALA A 1 110 ? 9.815 -3.878 -0.078 1.00 50.31 110 ALA A CA 1
ATOM 810 C C . ALA A 1 110 ? 10.636 -4.166 1.190 1.00 50.31 110 ALA A C 1
ATOM 812 O O . ALA A 1 110 ? 10.101 -4.564 2.228 1.00 50.31 110 ALA A O 1
ATOM 813 N N . ALA A 1 111 ? 11.958 -3.997 1.109 1.00 50.16 111 ALA A N 1
ATOM 814 C CA . ALA A 1 111 ? 12.839 -4.018 2.271 1.00 50.16 111 ALA A CA 1
ATOM 815 C C . ALA A 1 111 ? 12.414 -2.908 3.251 1.00 50.16 111 ALA A C 1
ATOM 817 O O . ALA A 1 111 ? 12.762 -1.741 3.085 1.00 50.16 111 ALA A O 1
ATOM 818 N N . ILE A 1 112 ? 11.618 -3.275 4.256 1.00 49.59 112 ILE A N 1
ATOM 819 C CA . ILE A 1 112 ? 11.211 -2.392 5.347 1.00 49.59 112 ILE A CA 1
ATOM 820 C C . ILE A 1 112 ? 12.074 -2.732 6.568 1.00 49.59 112 ILE A C 1
ATOM 822 O O . ILE A 1 112 ? 11.946 -3.836 7.111 1.00 49.59 112 ILE A O 1
ATOM 826 N N . PRO A 1 113 ? 12.947 -1.821 7.028 1.00 46.19 113 PRO A N 1
ATOM 827 C CA . PRO A 1 113 ? 13.638 -1.998 8.298 1.00 46.19 113 PRO A CA 1
ATOM 828 C C . PRO A 1 113 ? 12.616 -1.966 9.438 1.00 46.19 113 PRO A C 1
ATOM 830 O O . PRO A 1 113 ? 11.652 -1.202 9.411 1.00 46.19 113 PRO A O 1
ATOM 833 N N . ALA A 1 114 ? 12.788 -2.842 10.427 1.00 44.06 114 ALA A N 1
ATOM 834 C CA . ALA A 1 114 ? 11.804 -3.057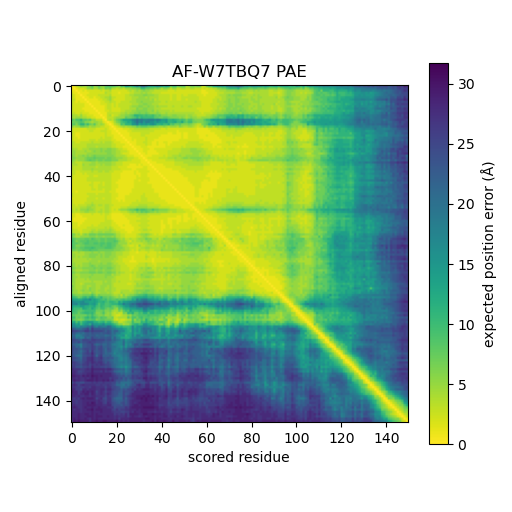 11.481 1.00 44.06 114 ALA A CA 1
ATOM 835 C C . ALA A 1 114 ? 11.827 -1.942 12.542 1.00 44.06 114 ALA A C 1
ATOM 837 O O . ALA A 1 114 ? 12.836 -1.764 13.225 1.00 44.06 114 ALA A O 1
ATOM 838 N N . PRO A 1 115 ? 10.670 -1.302 12.789 1.00 47.69 115 PRO A N 1
ATOM 839 C CA . PRO A 1 115 ? 10.320 -0.921 14.150 1.00 47.69 115 PRO A CA 1
ATOM 840 C C . PRO A 1 115 ? 8.861 -1.283 14.472 1.00 47.69 115 PRO A C 1
ATOM 842 O O . PRO A 1 115 ? 8.145 -0.482 15.059 1.00 47.69 115 PRO A O 1
ATOM 845 N N . CYS A 1 116 ? 8.384 -2.464 14.057 1.00 40.50 116 CYS A N 1
ATOM 846 C CA . CYS A 1 116 ? 7.056 -2.947 14.447 1.00 40.50 116 CYS A CA 1
ATOM 847 C C . CYS A 1 116 ? 7.145 -3.596 15.844 1.00 40.50 116 CYS A C 1
ATOM 849 O O . CYS A 1 116 ? 7.692 -4.698 15.953 1.00 40.50 116 CYS A O 1
ATOM 851 N N . PRO A 1 117 ? 6.634 -2.975 16.924 1.00 42.53 117 PRO A N 1
ATOM 852 C CA . PRO A 1 117 ? 6.614 -3.618 18.230 1.00 42.53 117 PRO A CA 1
ATOM 853 C C . PRO A 1 117 ? 5.612 -4.780 18.213 1.00 42.53 117 PRO A C 1
ATOM 855 O O . PRO A 1 117 ? 4.416 -4.547 18.094 1.00 42.53 117 PRO A O 1
ATOM 858 N N . ALA A 1 118 ? 6.128 -6.013 18.276 1.00 39.59 118 ALA A N 1
ATOM 859 C CA . ALA A 1 118 ? 5.610 -7.269 18.859 1.00 39.59 118 ALA A CA 1
ATOM 860 C C . ALA A 1 118 ? 4.094 -7.629 18.877 1.00 39.59 118 ALA A C 1
ATOM 862 O O . ALA A 1 118 ? 3.736 -8.643 19.469 1.00 39.59 118 ALA A O 1
ATOM 863 N N . LEU A 1 119 ? 3.187 -6.889 18.238 1.00 38.81 119 LEU A N 1
ATOM 864 C CA . LEU A 1 119 ? 1.751 -7.206 18.162 1.00 38.81 119 LEU A CA 1
ATOM 865 C C . LEU A 1 119 ? 1.432 -8.208 17.045 1.00 38.81 119 LEU A C 1
ATOM 867 O O . LEU A 1 119 ? 0.401 -8.875 17.074 1.00 38.81 119 LEU A O 1
ATOM 871 N N . CYS A 1 120 ? 2.335 -8.347 16.077 1.00 35.81 120 CYS A N 1
ATOM 872 C CA . CYS A 1 120 ? 2.226 -9.299 14.986 1.00 35.81 120 CYS A CA 1
ATOM 873 C C . CYS A 1 120 ? 3.172 -10.477 15.258 1.00 35.81 120 CYS A C 1
ATOM 875 O O . CYS A 1 120 ? 4.350 -10.429 14.907 1.00 35.81 120 CYS A O 1
ATOM 877 N N . GLY A 1 121 ? 2.668 -11.542 15.889 1.00 30.02 121 GLY A N 1
ATOM 878 C CA . GLY A 1 121 ? 3.367 -12.825 16.071 1.00 30.02 121 GLY A CA 1
ATOM 879 C C . GLY A 1 121 ? 3.583 -13.599 14.760 1.00 30.02 121 GLY A C 1
ATOM 880 O O . GLY A 1 121 ? 3.333 -14.798 14.707 1.00 30.02 121 GLY A O 1
ATOM 881 N N . GLY A 1 122 ? 3.981 -12.902 13.694 1.00 31.45 122 GLY A N 1
ATOM 882 C CA . GLY A 1 122 ? 4.123 -13.440 12.343 1.00 31.45 122 GLY A CA 1
ATOM 883 C C . GLY A 1 122 ? 4.538 -12.421 11.277 1.00 31.45 122 GLY A C 1
ATOM 884 O O . GLY A 1 122 ? 4.349 -12.700 10.097 1.00 31.45 122 GLY A O 1
ATOM 885 N N . CYS A 1 123 ? 5.079 -11.250 11.644 1.00 33.62 123 CYS A N 1
ATOM 886 C CA . CYS A 1 123 ? 5.549 -10.287 10.646 1.00 33.62 123 CYS A CA 1
ATOM 887 C C . CYS A 1 123 ? 6.834 -10.838 10.020 1.00 33.62 123 CYS A C 1
ATOM 889 O O . CYS A 1 123 ? 7.904 -10.777 10.624 1.00 33.62 123 CYS A O 1
ATOM 891 N N . VAL A 1 124 ? 6.714 -11.445 8.839 1.00 30.56 124 VAL A N 1
ATOM 892 C CA . VAL A 1 124 ? 7.856 -11.934 8.066 1.00 30.56 124 VAL A CA 1
ATOM 893 C C . VAL A 1 124 ? 8.571 -10.717 7.486 1.00 30.56 124 VAL A C 1
ATOM 895 O O . VAL A 1 124 ? 8.210 -10.219 6.425 1.00 30.56 124 VAL A O 1
ATOM 898 N N . THR A 1 125 ? 9.581 -10.216 8.191 1.00 36.56 125 THR A N 1
ATOM 899 C CA . THR A 1 125 ? 10.568 -9.302 7.615 1.00 36.56 125 THR A CA 1
ATO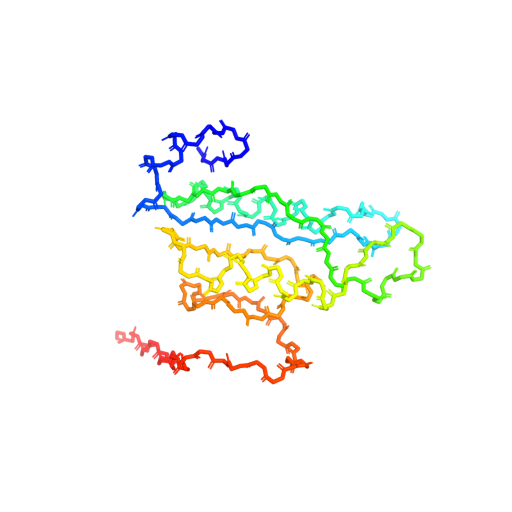M 900 C C . THR A 1 125 ? 11.770 -10.115 7.148 1.00 36.56 125 THR A C 1
ATOM 902 O O . THR A 1 125 ? 12.318 -10.941 7.881 1.00 36.56 125 THR A O 1
ATOM 905 N N . LYS A 1 126 ? 12.223 -9.880 5.914 1.00 27.95 126 LYS A N 1
ATOM 906 C CA . LYS A 1 126 ? 13.599 -10.207 5.539 1.00 27.95 126 LYS A CA 1
ATOM 907 C C . LYS A 1 126 ? 14.482 -9.201 6.275 1.00 27.95 126 LYS A C 1
ATOM 909 O O . LYS A 1 126 ? 14.583 -8.049 5.871 1.00 27.95 126 LYS A O 1
ATOM 914 N N . VAL A 1 127 ? 15.034 -9.614 7.415 1.00 32.06 127 VAL A N 1
ATOM 915 C CA . VAL A 1 127 ? 15.898 -8.771 8.250 1.00 32.06 127 VAL A CA 1
ATOM 916 C C . VAL A 1 127 ? 17.208 -8.512 7.501 1.00 32.06 127 VAL A C 1
ATOM 918 O O . VAL A 1 127 ? 18.122 -9.332 7.523 1.00 32.06 127 VAL A O 1
ATOM 921 N N . GLY A 1 128 ? 17.292 -7.376 6.812 1.00 29.20 128 GLY A N 1
ATOM 922 C CA . GLY A 1 128 ? 18.562 -6.731 6.491 1.00 29.20 128 GLY A CA 1
ATOM 923 C C . GLY A 1 128 ? 19.014 -5.911 7.699 1.00 29.20 128 GLY A C 1
ATOM 924 O O . GLY A 1 128 ? 18.197 -5.235 8.323 1.00 29.20 128 GLY A O 1
ATOM 925 N N . ALA A 1 129 ? 20.288 -6.014 8.077 1.00 30.41 129 ALA A N 1
ATOM 926 C CA . ALA A 1 129 ? 20.848 -5.272 9.205 1.00 30.41 129 ALA A CA 1
ATOM 927 C C . ALA A 1 129 ? 20.663 -3.751 9.022 1.00 30.41 129 ALA A C 1
ATOM 929 O O . ALA A 1 129 ? 20.922 -3.223 7.943 1.00 30.41 129 ALA A O 1
ATOM 930 N N . SER A 1 130 ? 20.224 -3.057 10.078 1.00 33.84 130 SER A N 1
ATOM 931 C CA . SER A 1 130 ? 20.076 -1.593 10.099 1.00 33.84 130 SER A CA 1
ATOM 932 C C . SER A 1 130 ? 21.445 -0.907 9.943 1.00 33.84 130 SER A C 1
ATOM 934 O O . SER A 1 130 ? 22.346 -1.202 10.734 1.00 33.84 130 SER A O 1
ATOM 936 N N . PRO A 1 131 ? 21.635 0.015 8.977 1.00 36.75 131 PRO A N 1
ATOM 937 C CA . PRO A 1 13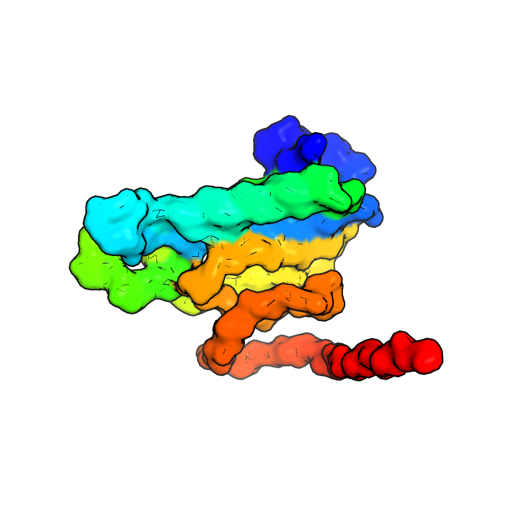1 ? 22.870 0.768 8.824 1.00 36.75 131 PRO A CA 1
ATOM 938 C C . PRO A 1 131 ? 22.727 2.189 9.390 1.00 36.75 131 PRO A C 1
ATOM 940 O O . PRO A 1 131 ? 22.983 3.161 8.698 1.00 36.75 131 PRO A O 1
ATOM 943 N N . ALA A 1 132 ? 22.328 2.348 10.649 1.00 44.00 132 ALA A N 1
ATOM 944 C CA . ALA A 1 132 ? 22.518 3.602 11.384 1.00 44.00 132 ALA A CA 1
ATOM 945 C C . ALA A 1 132 ? 22.242 3.337 12.859 1.00 44.00 132 ALA A C 1
ATOM 947 O O . ALA A 1 132 ? 21.125 2.970 13.192 1.00 44.00 132 ALA A O 1
ATOM 948 N N . GLY A 1 133 ? 23.228 3.528 13.743 1.00 38.09 133 GLY A N 1
ATOM 949 C CA . GLY A 1 133 ? 23.146 3.292 15.194 1.00 38.09 133 GLY A CA 1
ATOM 950 C C . GLY A 1 133 ? 22.112 4.137 15.958 1.00 38.09 133 GLY A C 1
ATOM 951 O O . GLY A 1 133 ? 22.460 4.831 16.911 1.00 38.09 133 GLY A O 1
ATOM 952 N N . ARG A 1 134 ? 20.838 4.087 15.562 1.00 43.72 134 ARG A N 1
ATOM 953 C CA . ARG A 1 134 ? 19.690 4.606 16.298 1.00 43.72 134 ARG A CA 1
ATOM 954 C C . ARG A 1 134 ? 19.356 3.616 17.417 1.00 43.72 134 ARG A C 1
ATOM 956 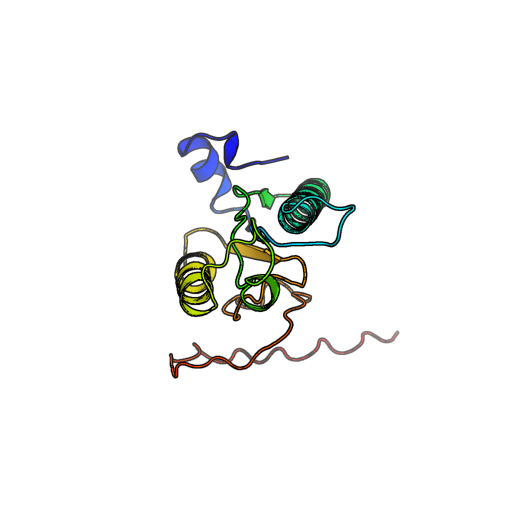O O . ARG A 1 134 ? 19.385 2.407 17.188 1.00 43.72 134 ARG A O 1
ATOM 963 N N . PRO A 1 135 ? 19.051 4.098 18.632 1.00 32.78 135 PRO A N 1
ATOM 964 C CA . PRO A 1 135 ? 18.754 3.221 19.751 1.00 32.78 135 PRO A CA 1
ATOM 965 C C . PRO A 1 135 ? 17.508 2.390 19.441 1.00 32.78 135 PRO A C 1
ATOM 967 O O . PRO A 1 135 ? 16.414 2.924 19.258 1.00 32.78 135 PRO A O 1
ATOM 970 N N . VAL A 1 136 ? 17.684 1.070 19.405 1.00 38.66 136 VAL A N 1
ATOM 971 C CA . VAL A 1 136 ? 16.577 0.121 19.485 1.00 38.66 136 VAL A CA 1
ATOM 972 C C . VAL A 1 136 ? 15.963 0.336 20.868 1.00 38.66 136 VAL A C 1
ATOM 974 O O . VAL A 1 136 ? 16.640 0.154 21.882 1.00 38.66 136 VAL A O 1
ATOM 977 N N . GLY A 1 137 ? 14.715 0.812 20.922 1.00 31.47 137 GLY A N 1
ATOM 978 C CA . GLY A 1 137 ? 13.953 0.885 22.173 1.00 31.47 137 GLY A CA 1
ATOM 979 C C . GLY A 1 137 ? 13.937 -0.479 22.883 1.00 31.47 137 GLY A C 1
ATOM 980 O O . GLY A 1 137 ? 14.281 -1.482 22.256 1.00 31.47 137 GLY A O 1
ATOM 981 N N . PRO A 1 138 ? 13.577 -0.531 24.181 1.00 29.59 138 PRO A N 1
ATOM 982 C CA . PRO A 1 138 ? 13.837 -1.677 25.048 1.00 29.59 138 PRO A CA 1
ATOM 983 C C . PRO A 1 138 ? 13.487 -2.993 24.353 1.00 29.59 138 PRO A C 1
ATOM 985 O O . PRO A 1 138 ? 12.372 -3.181 23.870 1.00 29.59 138 PRO A O 1
ATOM 988 N N . LEU A 1 139 ? 14.492 -3.864 24.270 1.00 28.83 139 LEU A N 1
ATOM 989 C CA . LEU A 1 139 ? 14.422 -5.195 23.691 1.00 28.83 139 LEU A CA 1
ATOM 990 C C . LEU A 1 139 ? 13.429 -6.030 24.513 1.00 28.83 139 LEU A C 1
ATOM 992 O O . LEU A 1 139 ? 13.801 -6.660 25.500 1.00 28.83 139 LEU A O 1
ATOM 996 N N . TRP A 1 140 ? 12.150 -6.005 24.141 1.00 26.20 140 TRP A N 1
ATOM 997 C CA . TRP A 1 140 ? 11.153 -6.915 24.695 1.00 26.20 140 TRP A CA 1
ATOM 998 C C . TRP A 1 140 ? 11.399 -8.292 24.082 1.00 26.20 140 TRP A C 1
ATOM 1000 O O . TRP A 1 140 ? 11.059 -8.556 22.928 1.00 26.20 140 TRP A O 1
ATOM 1010 N N . THR A 1 141 ? 12.062 -9.161 24.839 1.00 21.17 141 THR A N 1
ATOM 1011 C CA . THR A 1 141 ? 12.296 -10.553 24.469 1.00 21.17 141 THR A CA 1
ATOM 1012 C C . THR A 1 141 ? 10.963 -11.292 24.370 1.00 21.17 141 THR A C 1
ATOM 1014 O O . THR A 1 141 ? 10.257 -11.488 25.357 1.00 21.17 141 THR A O 1
ATOM 1017 N N . VAL A 1 142 ? 10.614 -11.734 23.161 1.00 28.95 142 VAL A N 1
ATOM 1018 C CA . VAL A 1 142 ? 9.521 -12.687 22.952 1.00 28.95 142 VAL A CA 1
ATOM 1019 C C . VAL A 1 142 ? 9.983 -14.028 23.510 1.00 28.95 142 VAL A C 1
ATOM 1021 O O . VAL A 1 142 ? 10.832 -14.698 22.926 1.00 28.95 142 VAL A O 1
ATOM 1024 N N . THR A 1 143 ? 9.448 -14.422 24.663 1.00 23.27 143 THR A N 1
ATOM 1025 C CA . THR A 1 143 ? 9.547 -15.817 25.098 1.00 23.27 143 THR A CA 1
ATOM 1026 C C . THR A 1 143 ? 8.608 -16.625 24.198 1.00 23.27 143 THR A C 1
ATOM 1028 O O . THR A 1 143 ? 7.424 -16.283 24.129 1.00 23.27 143 THR A O 1
ATOM 1031 N N . PRO A 1 144 ? 9.078 -17.650 23.466 1.00 26.48 144 PRO A N 1
ATOM 1032 C CA . PRO A 1 144 ? 8.180 -18.487 22.683 1.00 26.48 144 PRO A CA 1
ATOM 1033 C C . PRO A 1 144 ? 7.160 -19.128 23.627 1.00 26.48 144 PRO A C 1
ATOM 1035 O O . PRO A 1 144 ? 7.520 -19.657 24.681 1.00 26.48 144 PRO A O 1
ATOM 1038 N N . ALA A 1 145 ? 5.877 -19.048 23.266 1.00 30.47 145 ALA A N 1
ATOM 1039 C CA . ALA A 1 145 ? 4.822 -19.726 24.001 1.00 30.47 145 ALA A CA 1
ATOM 1040 C C . ALA A 1 145 ? 5.157 -21.222 24.062 1.00 30.47 145 ALA A C 1
ATOM 1042 O O . ALA A 1 145 ? 5.349 -21.859 23.024 1.00 30.47 145 ALA A O 1
ATOM 1043 N N . ALA A 1 146 ? 5.257 -21.763 25.278 1.00 29.34 146 ALA A N 1
ATOM 1044 C CA . ALA A 1 146 ? 5.501 -23.180 25.497 1.00 29.34 146 ALA A CA 1
ATOM 1045 C C . ALA A 1 146 ? 4.473 -24.012 24.705 1.00 29.34 146 ALA A C 1
ATOM 1047 O O . ALA A 1 146 ? 3.283 -23.664 24.706 1.00 29.34 146 ALA A O 1
ATOM 1048 N N . PRO A 1 147 ? 4.893 -25.095 24.029 1.00 31.16 147 PRO A N 1
ATOM 1049 C CA . PRO A 1 147 ? 3.962 -25.924 23.292 1.00 31.16 147 PRO A CA 1
ATOM 1050 C C . PRO A 1 147 ? 2.982 -26.546 24.288 1.00 31.16 147 PRO A C 1
ATOM 1052 O O . PRO A 1 147 ? 3.368 -27.287 25.192 1.00 31.16 147 PRO A O 1
ATOM 1055 N N . LYS A 1 148 ? 1.694 -26.225 24.135 1.00 36.84 148 LYS A N 1
ATOM 1056 C CA . LYS A 1 148 ? 0.617 -26.929 24.833 1.00 36.84 148 LYS A CA 1
ATOM 1057 C C . LYS A 1 148 ? 0.482 -28.312 24.201 1.00 36.84 148 LYS A C 1
ATOM 1059 O O . LYS A 1 148 ? -0.359 -28.518 23.330 1.00 36.84 148 LYS A O 1
ATOM 1064 N N . HIS A 1 149 ? 1.339 -29.239 24.611 1.00 37.31 149 HIS A N 1
ATOM 1065 C CA . HIS A 1 149 ? 1.090 -30.657 24.406 1.00 37.31 149 HIS A CA 1
ATOM 1066 C C . HIS A 1 149 ? 0.104 -31.135 25.471 1.00 37.31 149 HIS A C 1
ATOM 1068 O O . HIS A 1 149 ? 0.260 -30.857 26.661 1.00 37.31 149 HIS A O 1
ATOM 1074 N N . ARG A 1 150 ? -0.953 -31.772 24.978 1.00 37.06 150 ARG A N 1
ATOM 1075 C CA . ARG A 1 150 ? -1.889 -32.593 25.734 1.00 37.06 150 ARG A CA 1
ATOM 1076 C C . ARG A 1 150 ? -1.255 -33.951 26.008 1.00 37.06 150 ARG A C 1
ATOM 1078 O O . ARG A 1 150 ? -0.465 -34.385 25.139 1.00 37.06 150 ARG A O 1
#

Nearest PDB structures (foldseek):
  3a6g-assembly1_B  TM=8.952E-01  e=1.718E-05  Pseudomonas putida
  3a6j-assembly1_E  TM=8.946E-01  e=2.219E-05  Pseudomonas putida
  3no4-assembly1_B  TM=8.977E-01  e=3.055E-05  Nostoc punctiforme PCC 73102
  3a6j-assembly1_B  TM=8.831E-01  e=3.256E-05  Pseudomonas putida
  3a6g-assembly1_E  TM=8.938E-01  e=6.578E-05  Pseudomonas putida

Radius of gyration: 16.75 Å; Cα contacts (8 Å, |Δi|>4): 257; chains: 1; bounding box: 39×45×45 Å